Protein AF-A0A532EIV8-F1 (afdb_monomer_lite)

pLDDT: mean 80.34, std 8.06, range [58.91, 91.06]

Structure (mmCIF, N/CA/C/O backbone):
data_AF-A0A532EIV8-F1
#
_entry.id   AF-A0A532EIV8-F1
#
loop_
_atom_site.group_PDB
_atom_site.id
_atom_site.type_symbol
_atom_site.label_atom_id
_atom_site.label_alt_id
_atom_site.label_comp_id
_atom_site.label_asym_id
_atom_site.label_entity_id
_atom_site.label_seq_id
_atom_site.pdbx_PDB_ins_code
_atom_site.Cartn_x
_atom_site.Cartn_y
_atom_site.Cartn_z
_atom_site.occupancy
_atom_site.B_iso_or_equiv
_atom_site.auth_seq_id
_atom_site.auth_comp_id
_atom_site.auth_asym_id
_atom_site.auth_atom_id
_atom_site.pdbx_PDB_model_num
ATOM 1 N N . MET A 1 1 ? 1.977 -0.143 17.476 1.00 82.75 1 MET A N 1
ATOM 2 C CA . MET A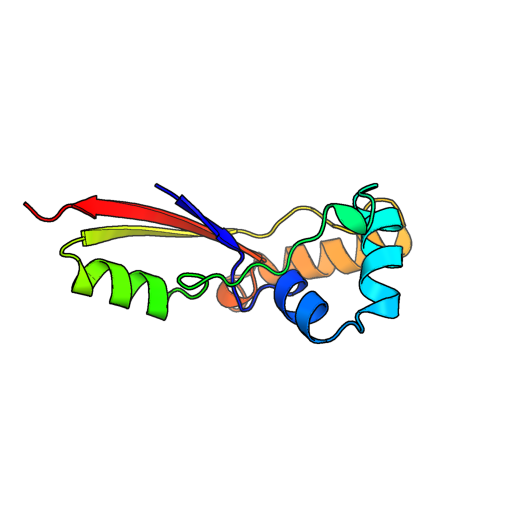 1 1 ? 2.426 0.420 16.185 1.00 82.75 1 MET A CA 1
ATOM 3 C C . MET A 1 1 ? 2.830 -0.739 15.293 1.00 82.75 1 MET A C 1
ATOM 5 O O . MET A 1 1 ? 3.451 -1.660 15.808 1.00 82.75 1 MET A O 1
ATOM 9 N N . PHE A 1 2 ? 2.445 -0.740 14.018 1.00 87.44 2 PHE A N 1
ATOM 10 C CA . PHE A 1 2 ? 2.852 -1.769 13.057 1.00 87.44 2 PHE A CA 1
ATOM 11 C C . PHE A 1 2 ? 3.182 -1.157 11.694 1.00 87.44 2 PHE A C 1
ATOM 13 O O . PHE A 1 2 ? 2.733 -0.057 11.370 1.00 87.44 2 PHE A O 1
ATOM 20 N N . HIS A 1 3 ? 3.972 -1.892 10.915 1.00 87.00 3 HIS A N 1
ATOM 21 C CA . HIS A 1 3 ? 4.355 -1.563 9.548 1.00 87.00 3 HIS A CA 1
ATOM 22 C C . HIS A 1 3 ? 3.813 -2.637 8.604 1.00 87.00 3 HIS A C 1
ATOM 24 O O . HIS A 1 3 ? 3.907 -3.829 8.897 1.00 87.00 3 HIS A O 1
ATOM 30 N N . THR A 1 4 ? 3.219 -2.217 7.495 1.00 85.44 4 THR A N 1
ATOM 31 C CA . THR A 1 4 ? 2.616 -3.110 6.504 1.00 85.44 4 THR A CA 1
ATOM 32 C C . THR A 1 4 ? 2.786 -2.506 5.112 1.00 85.44 4 THR A C 1
ATOM 34 O O . THR A 1 4 ? 2.676 -1.285 4.965 1.00 85.44 4 THR A O 1
ATOM 37 N N . PRO A 1 5 ? 3.052 -3.314 4.076 1.00 84.31 5 PRO A N 1
ATOM 38 C CA . PRO A 1 5 ? 3.056 -2.811 2.715 1.00 84.31 5 PRO A CA 1
ATOM 39 C C . PRO A 1 5 ? 1.645 -2.366 2.322 1.00 84.31 5 PRO A C 1
ATOM 41 O O . PRO A 1 5 ? 0.643 -2.980 2.697 1.00 84.31 5 PRO A O 1
ATOM 44 N N . ASN A 1 6 ? 1.561 -1.295 1.543 1.00 86.25 6 ASN A N 1
ATOM 45 C CA . ASN A 1 6 ? 0.308 -0.804 0.991 1.00 86.25 6 ASN A CA 1
ATOM 46 C C . ASN A 1 6 ? -0.077 -1.624 -0.249 1.00 86.25 6 ASN A C 1
ATOM 48 O O . ASN A 1 6 ? 0.728 -1.808 -1.162 1.00 86.25 6 ASN A O 1
ATOM 52 N N . ALA A 1 7 ? -1.331 -2.067 -0.324 1.00 82.62 7 ALA A N 1
ATOM 53 C CA . ALA A 1 7 ? -1.863 -2.838 -1.445 1.00 82.62 7 ALA A CA 1
ATOM 54 C C . ALA A 1 7 ? -1.793 -2.088 -2.783 1.00 82.62 7 ALA A C 1
ATOM 56 O O . ALA A 1 7 ? -1.694 -2.726 -3.832 1.00 82.62 7 ALA A O 1
ATOM 57 N N . PHE A 1 8 ? -1.858 -0.754 -2.733 1.00 81.75 8 PHE A N 1
ATOM 58 C CA . PHE A 1 8 ? -1.754 0.137 -3.891 1.00 81.75 8 PHE A CA 1
ATOM 59 C C . PHE A 1 8 ? -0.314 0.567 -4.197 1.00 81.75 8 PHE A C 1
ATOM 61 O O . PHE A 1 8 ? -0.077 1.298 -5.156 1.00 81.75 8 PHE A O 1
ATOM 68 N N . GLY A 1 9 ? 0.654 0.121 -3.393 1.00 81.69 9 GLY A N 1
ATOM 69 C CA . GLY A 1 9 ? 2.065 0.347 -3.654 1.00 81.69 9 GLY A CA 1
ATOM 70 C C . GLY A 1 9 ? 2.486 -0.317 -4.960 1.00 81.69 9 GLY A C 1
ATOM 71 O O . GLY A 1 9 ? 2.160 -1.482 -5.202 1.00 81.69 9 GLY A O 1
ATOM 72 N N . TYR A 1 10 ? 3.255 0.397 -5.783 1.00 79.75 10 TYR A N 1
ATOM 73 C CA . TYR A 1 10 ? 3.717 -0.123 -7.074 1.00 79.75 10 TYR A CA 1
ATOM 74 C C . TYR A 1 10 ? 4.456 -1.464 -6.935 1.00 79.75 10 TYR A C 1
ATOM 76 O O . TYR A 1 10 ? 4.257 -2.332 -7.773 1.00 79.75 10 TYR A O 1
ATOM 84 N N . GLY A 1 11 ? 5.213 -1.690 -5.853 1.00 77.00 11 GLY A N 1
ATOM 85 C CA . GLY A 1 11 ? 5.869 -2.977 -5.589 1.00 77.00 11 GLY A CA 1
ATOM 86 C C . GLY A 1 11 ? 4.886 -4.138 -5.376 1.00 77.00 11 GLY A C 1
ATOM 87 O O . GLY A 1 11 ? 5.078 -5.223 -5.921 1.00 77.00 11 GLY A O 1
ATOM 88 N N . VAL A 1 12 ? 3.780 -3.908 -4.656 1.00 78.19 12 VAL A N 1
ATOM 89 C CA . VAL A 1 12 ? 2.734 -4.926 -4.441 1.00 78.19 12 VAL A CA 1
ATOM 90 C C . VAL A 1 12 ? 1.942 -5.177 -5.724 1.00 78.19 12 VAL A C 1
ATOM 92 O O . VAL A 1 12 ? 1.632 -6.325 -6.038 1.00 78.19 12 VAL A O 1
ATOM 95 N N . ILE A 1 13 ? 1.638 -4.126 -6.490 1.00 81.06 13 ILE A N 1
ATOM 96 C CA . ILE A 1 13 ? 0.972 -4.249 -7.794 1.00 81.06 13 ILE A CA 1
ATOM 97 C C . ILE A 1 13 ? 1.868 -5.013 -8.772 1.00 81.06 13 ILE A C 1
ATOM 99 O O . ILE A 1 13 ? 1.420 -5.973 -9.394 1.00 81.06 13 ILE A O 1
ATOM 103 N N . LEU A 1 14 ? 3.144 -4.639 -8.861 1.00 75.88 14 LEU A N 1
ATOM 104 C CA . LEU A 1 14 ? 4.118 -5.285 -9.730 1.00 75.88 14 LEU A CA 1
ATOM 105 C C . LEU A 1 14 ? 4.288 -6.758 -9.343 1.00 75.88 14 LEU A C 1
ATOM 107 O O . LEU A 1 14 ? 4.238 -7.615 -10.212 1.00 75.88 14 LEU A O 1
ATOM 111 N N . SER A 1 15 ? 4.348 -7.082 -8.049 1.00 75.31 15 SER A N 1
ATOM 112 C CA . SER A 1 15 ? 4.367 -8.471 -7.567 1.00 75.31 15 SER A CA 1
ATOM 113 C C . SER A 1 15 ? 3.133 -9.285 -7.988 1.00 75.31 15 SER A C 1
ATOM 115 O O . SER A 1 15 ? 3.239 -10.486 -8.228 1.00 75.31 15 SER A O 1
ATOM 117 N N . LYS A 1 16 ? 1.954 -8.667 -8.131 1.00 76.50 16 LYS A N 1
ATOM 118 C CA . LYS A 1 16 ? 0.750 -9.361 -8.626 1.00 76.50 16 LYS A CA 1
ATOM 119 C C . LYS A 1 16 ? 0.769 -9.592 -10.137 1.00 76.50 16 LYS A C 1
ATOM 121 O O . LYS A 1 16 ? 0.187 -10.569 -10.593 1.00 76.50 16 LYS A O 1
ATOM 126 N N . VAL A 1 17 ? 1.392 -8.692 -10.894 1.00 78.62 17 VAL A N 1
ATOM 127 C CA . VAL A 1 17 ? 1.414 -8.732 -12.367 1.00 78.62 17 VAL A CA 1
ATOM 128 C C . VAL A 1 17 ? 2.59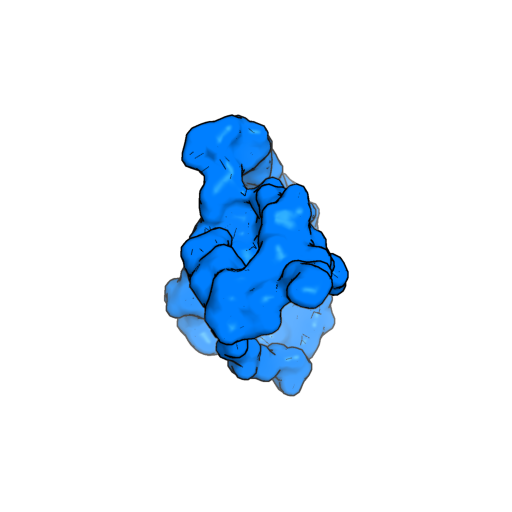1 -9.552 -12.898 1.00 78.62 17 VAL A C 1
ATOM 130 O O . VAL A 1 17 ? 2.469 -10.216 -13.925 1.00 78.62 17 VAL A O 1
ATOM 133 N N . VAL A 1 18 ? 3.736 -9.512 -12.217 1.00 77.56 18 VAL A N 1
ATOM 134 C CA . VAL A 1 18 ? 4.943 -10.219 -12.643 1.00 77.56 18 VAL A CA 1
ATOM 135 C C . VAL A 1 18 ? 4.716 -11.733 -12.530 1.00 77.56 18 VAL A C 1
ATOM 137 O O . VAL A 1 18 ? 4.309 -12.204 -11.468 1.00 77.56 18 VAL A O 1
ATOM 140 N N . PRO A 1 19 ? 4.995 -12.517 -13.584 1.00 76.12 19 PRO A N 1
ATOM 141 C CA . PRO A 1 19 ? 4.872 -13.973 -13.549 1.00 76.12 19 PRO A CA 1
ATOM 142 C C . PRO A 1 19 ? 5.842 -14.628 -12.557 1.00 76.12 19 PRO A C 1
ATOM 144 O O . PRO A 1 19 ? 6.976 -14.173 -12.416 1.00 76.12 19 PRO A O 1
ATOM 147 N N . GLU A 1 20 ? 5.452 -15.746 -11.937 1.00 73.19 20 GLU A N 1
ATOM 148 C CA . GLU A 1 20 ? 6.290 -16.490 -10.974 1.00 73.19 20 GLU A CA 1
ATOM 149 C C . GLU A 1 20 ? 7.696 -16.826 -11.496 1.00 73.19 20 GLU A C 1
ATOM 151 O O . GLU A 1 20 ? 8.671 -16.613 -10.781 1.00 73.19 20 GLU A O 1
ATOM 156 N N . TRP A 1 21 ? 7.826 -17.219 -12.768 1.00 71.69 21 TRP A N 1
ATOM 157 C CA . TRP A 1 21 ? 9.121 -17.535 -13.391 1.00 71.69 21 TRP A CA 1
ATOM 158 C C . TRP A 1 21 ? 10.077 -16.333 -13.499 1.00 71.69 21 TRP A C 1
ATOM 160 O O . TRP A 1 21 ? 11.288 -16.510 -13.648 1.00 71.69 21 TRP A O 1
ATOM 170 N N . LEU A 1 22 ? 9.544 -15.108 -13.454 1.00 73.12 22 LEU A N 1
ATOM 171 C CA . LEU A 1 22 ? 10.318 -13.871 -13.510 1.00 73.12 22 LEU A CA 1
ATOM 172 C C . LEU A 1 22 ? 10.536 -13.275 -12.110 1.00 73.12 22 LEU A C 1
ATOM 174 O O . LEU A 1 22 ? 11.562 -12.633 -11.886 1.00 73.12 22 LEU A O 1
ATOM 178 N N . LYS A 1 23 ? 9.622 -13.526 -11.156 1.00 72.62 23 LYS A N 1
ATOM 179 C CA . LYS A 1 23 ? 9.741 -13.062 -9.762 1.00 72.62 23 LYS A CA 1
ATOM 180 C C . LYS A 1 23 ? 11.041 -13.524 -9.132 1.00 72.62 23 LYS A C 1
ATOM 182 O O . LYS A 1 23 ? 11.770 -12.699 -8.604 1.00 72.62 23 LYS A O 1
ATOM 187 N N . GLY A 1 24 ? 11.354 -14.811 -9.220 1.00 69.06 24 GLY A N 1
ATOM 188 C CA . GLY A 1 24 ? 12.532 -15.352 -8.556 1.00 69.06 24 GLY A CA 1
ATOM 189 C C . GLY A 1 24 ? 13.857 -14.807 -9.085 1.00 69.06 24 GLY A C 1
ATOM 190 O O . GLY A 1 24 ? 14.724 -14.413 -8.306 1.00 69.06 24 GLY A O 1
ATOM 191 N N . LYS A 1 25 ? 13.973 -14.642 -10.410 1.00 72.44 25 LYS A N 1
ATOM 192 C CA . LYS A 1 25 ? 15.132 -13.984 -11.036 1.00 72.44 25 LYS A CA 1
ATOM 193 C C . LYS A 1 25 ? 15.254 -12.513 -10.643 1.00 72.44 25 LYS A C 1
ATOM 195 O O . LYS A 1 25 ? 16.362 -12.048 -10.399 1.00 72.44 25 LYS A O 1
ATOM 200 N N . LEU A 1 26 ? 14.137 -11.785 -10.588 1.00 71.31 26 LEU A N 1
ATOM 201 C CA . LEU A 1 26 ? 14.126 -10.380 -10.178 1.00 71.31 26 LEU A CA 1
ATOM 202 C C . LEU A 1 26 ? 14.458 -10.223 -8.693 1.00 71.31 26 LEU A C 1
ATOM 204 O O . LEU A 1 26 ? 15.250 -9.358 -8.357 1.00 71.31 26 LEU A O 1
ATOM 208 N N . ILE A 1 27 ? 13.921 -11.069 -7.816 1.00 71.12 27 ILE A N 1
ATOM 209 C CA . ILE A 1 27 ? 14.204 -11.031 -6.373 1.00 71.12 27 ILE A CA 1
ATOM 210 C C . ILE A 1 27 ? 15.675 -11.358 -6.108 1.00 71.12 27 ILE A C 1
ATOM 212 O O . ILE A 1 27 ? 16.332 -10.653 -5.344 1.00 71.12 27 ILE A O 1
ATOM 216 N N . TYR A 1 28 ? 16.227 -12.358 -6.799 1.00 70.81 28 TYR A N 1
ATOM 217 C CA . TYR A 1 28 ? 17.651 -12.665 -6.710 1.00 70.81 28 TYR A CA 1
ATOM 218 C C . TYR A 1 28 ? 18.523 -11.503 -7.199 1.00 70.81 28 TYR A C 1
ATOM 220 O O . TYR A 1 28 ? 19.515 -11.166 -6.561 1.00 70.81 28 TYR A O 1
ATOM 228 N N . LEU A 1 29 ? 18.144 -10.856 -8.303 1.00 67.81 29 LEU A N 1
ATOM 229 C CA . LEU A 1 29 ? 18.910 -9.747 -8.870 1.00 67.81 29 LEU A CA 1
ATOM 230 C C . LEU A 1 29 ? 18.798 -8.450 -8.046 1.00 67.81 29 LEU A C 1
ATOM 232 O O . LEU A 1 29 ? 19.774 -7.714 -7.954 1.00 67.81 29 LEU A O 1
ATOM 236 N N . LEU A 1 30 ? 17.622 -8.155 -7.481 1.00 67.44 30 LEU A N 1
ATOM 237 C CA . LEU A 1 30 ? 17.312 -6.876 -6.826 1.00 67.44 30 LEU A CA 1
ATOM 238 C C . LEU A 1 30 ? 17.549 -6.911 -5.314 1.00 67.44 30 LEU A C 1
ATOM 240 O O . LEU A 1 30 ? 18.071 -5.953 -4.753 1.00 67.44 30 LEU A O 1
ATOM 244 N N . GLU A 1 31 ? 17.185 -8.008 -4.650 1.00 66.81 31 GLU A N 1
ATOM 245 C CA . GLU A 1 31 ? 17.332 -8.164 -3.198 1.00 66.81 31 GLU A CA 1
ATOM 246 C C . GLU A 1 31 ? 18.487 -9.101 -2.816 1.00 66.81 31 GLU A C 1
ATOM 248 O O . GLU A 1 31 ? 18.808 -9.219 -1.633 1.00 66.81 31 GLU A O 1
ATOM 253 N N . GLY A 1 32 ? 19.106 -9.799 -3.778 1.00 64.38 32 GLY A N 1
ATOM 254 C CA . GLY A 1 32 ? 20.131 -10.812 -3.492 1.00 64.38 32 GLY A CA 1
ATOM 255 C C . GLY A 1 32 ? 19.581 -12.044 -2.764 1.00 64.38 32 GLY A C 1
ATOM 256 O O . GLY A 1 32 ? 20.354 -12.877 -2.291 1.00 64.38 32 GLY A O 1
ATOM 257 N N . ARG A 1 33 ? 18.252 -12.153 -2.633 1.00 62.06 33 ARG A N 1
ATOM 258 C CA . ARG A 1 33 ? 17.584 -13.226 -1.893 1.00 62.06 33 ARG A CA 1
ATOM 259 C C . ARG A 1 33 ? 17.320 -14.407 -2.806 1.00 62.06 33 ARG A C 1
ATOM 261 O O . ARG A 1 33 ? 16.841 -14.250 -3.928 1.00 62.06 33 ARG A O 1
ATOM 268 N N . ALA A 1 34 ? 17.638 -15.600 -2.320 1.00 62.16 34 ALA A N 1
ATOM 269 C CA . ALA A 1 34 ? 17.351 -16.816 -3.051 1.00 62.16 34 ALA A CA 1
ATOM 270 C C . ALA A 1 34 ? 15.834 -17.051 -3.102 1.00 62.16 34 ALA A C 1
ATOM 272 O O . ALA A 1 34 ? 15.116 -16.824 -2.131 1.00 62.16 34 ALA A O 1
ATOM 273 N N . GLU A 1 35 ? 15.350 -17.527 -4.248 1.00 62.31 35 GLU A N 1
ATOM 274 C CA . GLU A 1 35 ? 13.926 -17.746 -4.536 1.00 62.31 35 GLU A CA 1
ATOM 275 C C . GLU A 1 35 ? 13.226 -18.642 -3.491 1.00 62.31 35 GLU A C 1
ATOM 277 O O . GLU A 1 35 ? 12.031 -18.496 -3.251 1.00 62.31 35 GLU A O 1
ATOM 282 N N . HIS A 1 36 ? 13.979 -19.516 -2.810 1.00 58.91 36 HIS A N 1
ATOM 283 C CA . HIS A 1 36 ? 13.464 -20.429 -1.785 1.00 58.91 36 HIS A CA 1
ATOM 284 C C . HIS A 1 36 ? 13.061 -19.758 -0.461 1.00 58.91 36 HIS A C 1
ATOM 286 O O . HIS A 1 36 ? 12.331 -20.372 0.312 1.00 58.91 36 HIS A O 1
ATOM 292 N N . ASP A 1 37 ? 13.487 -18.518 -0.206 1.00 60.28 37 ASP A N 1
ATOM 293 C CA . ASP A 1 37 ? 13.097 -17.751 0.988 1.00 60.28 37 ASP A CA 1
ATOM 294 C C . ASP A 1 37 ? 11.861 -16.863 0.748 1.00 60.28 37 ASP A C 1
ATOM 296 O O . ASP A 1 37 ? 11.444 -16.089 1.616 1.00 60.28 37 ASP A O 1
ATOM 300 N N . VAL A 1 38 ? 11.262 -16.946 -0.444 1.00 62.75 38 VAL A N 1
ATOM 301 C CA . VAL A 1 38 ? 10.129 -16.111 -0.845 1.00 62.75 38 VAL A CA 1
ATOM 302 C C . VAL A 1 38 ? 8.828 -16.880 -0.645 1.00 62.75 38 VAL A C 1
ATOM 304 O O . VAL A 1 38 ? 8.398 -17.660 -1.492 1.00 62.75 38 VAL A O 1
ATOM 307 N N . PHE A 1 39 ? 8.158 -16.618 0.476 1.00 67.81 39 PHE A N 1
ATOM 308 C CA . PHE A 1 39 ? 6.865 -17.225 0.786 1.00 67.81 39 PHE A CA 1
ATOM 309 C C . PHE A 1 39 ? 5.692 -16.309 0.400 1.00 67.81 39 PHE A C 1
ATOM 311 O O . PHE A 1 39 ? 5.743 -15.093 0.639 1.00 67.81 39 PHE A O 1
ATOM 318 N N . PRO A 1 40 ? 4.591 -16.863 -0.148 1.00 69.06 40 PRO A N 1
ATOM 319 C CA . PRO A 1 40 ? 3.394 -16.086 -0.442 1.00 69.06 40 PRO A CA 1
ATOM 320 C C . PRO A 1 40 ? 2.817 -15.514 0.856 1.00 69.06 40 PRO A C 1
ATOM 322 O O . PRO A 1 40 ? 2.391 -16.244 1.750 1.00 69.06 40 PRO A O 1
ATOM 325 N N . THR A 1 41 ? 2.801 -14.186 0.962 1.00 72.62 41 THR A N 1
ATOM 326 C CA . THR A 1 41 ? 2.331 -13.489 2.163 1.00 72.62 41 THR A CA 1
ATOM 327 C C . THR A 1 41 ? 1.006 -12.787 1.886 1.00 72.62 41 THR A C 1
ATOM 329 O O . THR A 1 41 ? 0.919 -11.876 1.061 1.00 72.62 41 THR A O 1
ATOM 332 N N . HIS A 1 42 ? -0.043 -13.192 2.604 1.00 76.50 42 HIS A N 1
ATOM 333 C CA . HIS A 1 42 ? -1.378 -12.607 2.487 1.00 76.50 42 HIS A CA 1
ATOM 334 C C . HIS A 1 42 ? -1.615 -11.564 3.583 1.00 76.50 42 HIS A C 1
ATOM 336 O O . HIS A 1 42 ? -2.029 -11.883 4.699 1.00 76.50 42 HIS A O 1
ATOM 342 N N . TYR A 1 43 ? -1.383 -10.294 3.256 1.00 78.75 43 TYR A N 1
ATOM 343 C CA . TYR A 1 43 ? -1.677 -9.185 4.161 1.00 78.75 43 TYR A CA 1
ATOM 344 C C . TYR A 1 43 ? -3.188 -8.919 4.230 1.00 78.75 43 TYR A C 1
ATOM 346 O O . TYR A 1 43 ? -3.815 -8.605 3.221 1.00 78.75 43 TYR A O 1
ATOM 354 N N . LYS A 1 44 ? -3.770 -9.009 5.434 1.00 79.25 44 LYS A N 1
ATOM 355 C CA . LYS A 1 44 ? -5.193 -8.698 5.697 1.00 79.25 44 LYS A CA 1
ATOM 356 C C . LYS A 1 44 ? -5.456 -7.219 6.013 1.00 79.25 44 LYS A C 1
ATOM 358 O O . LYS A 1 44 ? -6.602 -6.784 6.008 1.00 79.25 44 LYS A O 1
ATOM 363 N N . ALA A 1 45 ? -4.397 -6.468 6.306 1.00 83.62 45 ALA A N 1
ATOM 364 C CA . ALA A 1 45 ? -4.438 -5.067 6.711 1.00 83.62 45 ALA A CA 1
ATOM 365 C C . ALA A 1 45 ? -3.436 -4.254 5.877 1.00 83.62 45 ALA A C 1
ATOM 367 O O . ALA A 1 45 ? -2.474 -3.706 6.405 1.00 83.62 45 ALA A O 1
ATOM 368 N N . ASN A 1 46 ? -3.609 -4.246 4.556 1.00 84.81 46 ASN A N 1
ATOM 369 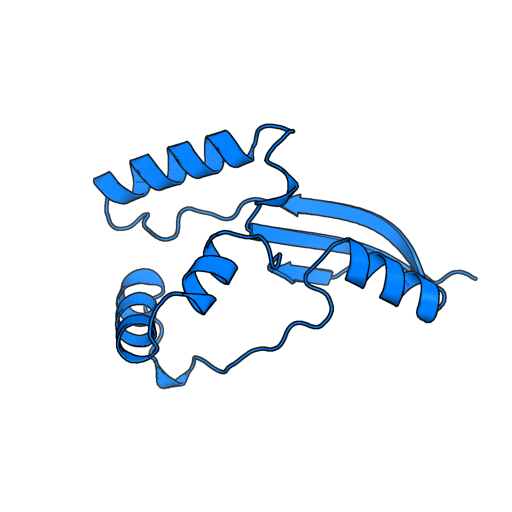C CA . ASN A 1 46 ? -2.730 -3.541 3.613 1.00 84.81 46 ASN A CA 1
ATOM 370 C C . ASN A 1 46 ? -3.415 -2.356 2.917 1.00 84.81 46 ASN A C 1
ATOM 372 O O . ASN A 1 46 ? -2.831 -1.751 2.027 1.00 84.81 46 ASN A O 1
ATOM 376 N N . THR A 1 47 ? -4.635 -1.997 3.320 1.00 85.06 47 THR A N 1
ATOM 377 C CA . THR A 1 47 ? -5.319 -0.775 2.871 1.00 85.06 47 THR A CA 1
ATOM 378 C C . THR A 1 47 ? -5.781 0.047 4.067 1.00 85.06 47 THR A C 1
ATOM 380 O O . THR A 1 47 ? -6.105 -0.504 5.122 1.00 85.06 47 THR A O 1
ATOM 383 N N . GLU A 1 48 ? -5.867 1.367 3.898 1.00 85.88 48 GLU A N 1
ATOM 384 C CA . GLU A 1 48 ? -6.358 2.268 4.948 1.00 85.88 48 GLU A CA 1
ATOM 385 C C . GLU A 1 48 ? -7.763 1.892 5.425 1.00 85.88 48 GLU A C 1
ATOM 387 O O . GLU A 1 48 ? -8.035 1.873 6.625 1.00 85.88 48 GLU A O 1
ATOM 392 N N . ALA A 1 49 ? -8.647 1.544 4.486 1.00 86.56 49 ALA A N 1
ATOM 393 C CA . ALA A 1 49 ? -10.016 1.139 4.782 1.00 86.56 49 ALA A CA 1
ATOM 394 C C . ALA A 1 49 ? -10.058 -0.137 5.636 1.00 86.56 49 ALA A C 1
ATOM 396 O O . ALA A 1 49 ? -10.776 -0.179 6.633 1.00 86.56 49 ALA A O 1
ATOM 397 N N . GLN A 1 50 ? -9.250 -1.152 5.304 1.00 87.62 50 GLN A N 1
ATOM 398 C CA . GLN A 1 50 ? -9.168 -2.383 6.096 1.00 87.62 50 GLN A CA 1
ATOM 399 C C . GLN A 1 50 ? -8.581 -2.137 7.481 1.00 87.62 50 GLN A C 1
ATOM 401 O O . GLN A 1 50 ? -9.095 -2.678 8.455 1.00 87.62 50 GLN A O 1
ATOM 406 N N . VAL A 1 51 ? -7.535 -1.313 7.592 1.00 87.88 51 VAL A N 1
ATOM 407 C CA . VAL A 1 51 ? -6.952 -0.955 8.892 1.00 87.88 51 VAL A CA 1
ATOM 408 C C . VAL A 1 51 ? -7.984 -0.265 9.776 1.00 87.88 51 VAL A C 1
ATOM 410 O O . VAL A 1 51 ? -8.137 -0.647 10.933 1.00 87.88 51 VAL A O 1
ATOM 413 N N . ARG A 1 52 ? -8.725 0.711 9.239 1.00 88.19 52 ARG A N 1
ATOM 414 C CA . ARG A 1 52 ? -9.778 1.417 9.983 1.00 88.19 52 ARG A CA 1
ATOM 415 C C . ARG A 1 52 ? -10.915 0.480 10.388 1.00 88.19 52 ARG A C 1
ATOM 417 O O . ARG A 1 52 ? -11.346 0.529 11.536 1.00 88.19 52 ARG A O 1
ATOM 424 N N . ALA A 1 53 ? -11.355 -0.396 9.485 1.00 89.75 53 ALA A N 1
ATOM 425 C CA . ALA A 1 53 ? -12.395 -1.381 9.770 1.00 89.75 53 ALA A CA 1
ATOM 426 C C . ALA A 1 53 ? -11.961 -2.381 10.856 1.00 89.75 53 ALA A C 1
ATOM 428 O O . ALA A 1 53 ? -12.713 -2.636 11.793 1.00 89.75 53 ALA A O 1
ATOM 429 N N . LEU A 1 54 ? -10.733 -2.905 10.775 1.00 88.94 54 LEU A N 1
ATOM 430 C CA . LEU A 1 54 ? -10.174 -3.820 11.774 1.00 88.94 54 LEU A CA 1
ATOM 431 C C . LEU A 1 54 ? -9.974 -3.140 13.128 1.00 88.94 54 LEU A C 1
ATOM 433 O O . LEU A 1 54 ? -10.257 -3.754 14.155 1.00 88.94 54 LEU A O 1
ATOM 437 N N . ALA A 1 55 ? -9.514 -1.886 13.135 1.00 88.38 55 ALA A N 1
ATOM 438 C CA . ALA A 1 55 ? -9.371 -1.111 14.358 1.00 88.38 55 ALA A CA 1
ATOM 439 C C . ALA A 1 55 ? -10.732 -0.944 15.048 1.00 88.38 55 ALA A C 1
ATOM 441 O O . ALA A 1 55 ? -10.867 -1.331 16.206 1.00 88.38 55 ALA A O 1
ATOM 442 N N . GLN A 1 56 ? -11.763 -0.496 14.322 1.00 89.19 56 GLN A N 1
ATOM 443 C CA . GLN A 1 56 ? -13.106 -0.357 14.891 1.00 89.19 56 GLN A CA 1
ATOM 444 C C . GLN A 1 56 ? -13.693 -1.688 15.371 1.00 89.19 56 GLN A C 1
ATOM 446 O O . GLN A 1 56 ? -14.211 -1.752 16.483 1.00 89.19 56 GLN A O 1
ATOM 451 N N . ALA A 1 57 ? -13.562 -2.760 14.585 1.00 90.31 57 ALA A N 1
ATOM 452 C CA . ALA A 1 57 ? -14.091 -4.076 14.944 1.00 90.31 57 ALA A CA 1
ATOM 453 C C . ALA A 1 57 ? -13.476 -4.658 16.231 1.00 90.31 57 ALA A C 1
ATOM 455 O O . ALA A 1 57 ? -14.091 -5.502 16.874 1.00 90.31 57 ALA A O 1
ATOM 456 N N . ASN A 1 58 ? -12.273 -4.216 16.608 1.00 89.94 58 ASN A N 1
ATOM 457 C CA . ASN A 1 58 ? -11.549 -4.704 17.782 1.00 89.94 58 ASN A CA 1
ATOM 458 C C . ASN A 1 58 ? -11.443 -3.658 18.910 1.00 89.94 58 ASN A C 1
ATOM 460 O O . ASN A 1 58 ? -10.685 -3.865 19.855 1.00 89.94 58 ASN A O 1
ATOM 464 N N . GLY A 1 59 ? -12.169 -2.536 18.823 1.00 89.75 59 GLY A N 1
ATOM 465 C CA . GLY A 1 59 ? -12.147 -1.496 19.858 1.00 89.75 59 GLY A CA 1
ATOM 466 C C . GLY A 1 59 ? -10.828 -0.717 19.930 1.00 89.75 59 GLY A C 1
ATOM 467 O O . GLY A 1 59 ? -10.393 -0.317 21.007 1.00 89.75 59 GLY A O 1
ATOM 468 N N . PHE A 1 60 ? -10.160 -0.515 18.795 1.00 89.62 60 PHE A N 1
ATOM 469 C CA . PHE A 1 60 ? -8.974 0.328 18.682 1.00 89.62 60 PHE A CA 1
ATOM 470 C C . PHE A 1 60 ? -9.287 1.640 17.960 1.00 89.62 60 PHE A C 1
ATOM 472 O O . PHE A 1 60 ? -10.058 1.694 17.003 1.00 89.62 60 PHE A O 1
ATOM 479 N N . GLU A 1 61 ? -8.606 2.696 18.381 1.00 90.69 61 GLU A N 1
ATOM 480 C CA . GLU A 1 61 ? -8.595 4.008 17.750 1.00 90.69 61 GLU A CA 1
ATOM 481 C C . GLU A 1 61 ? -7.321 4.170 16.909 1.00 90.69 61 GLU A C 1
ATOM 483 O O . GLU A 1 61 ? -6.212 3.877 17.369 1.00 90.69 61 GLU A O 1
ATOM 488 N N . VAL A 1 62 ? -7.469 4.638 15.667 1.00 89.94 62 VAL A N 1
ATOM 489 C CA . VAL A 1 62 ? -6.336 4.930 14.778 1.00 89.94 62 VAL A 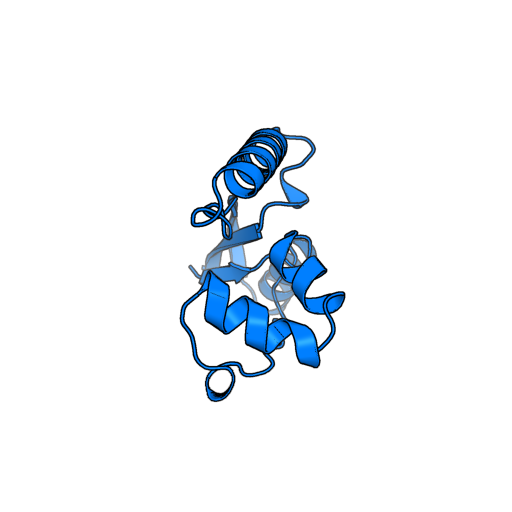CA 1
ATOM 490 C C . VAL A 1 62 ? -5.789 6.310 15.126 1.00 89.94 62 VAL A C 1
ATOM 492 O O . VAL A 1 62 ? -6.373 7.316 14.733 1.00 89.94 62 VAL A O 1
ATOM 495 N N . LEU A 1 63 ? -4.666 6.360 15.844 1.00 90.06 63 LEU A N 1
ATOM 496 C CA . LEU A 1 63 ? -4.003 7.620 16.194 1.00 90.06 63 LEU A CA 1
ATOM 497 C C . LEU A 1 63 ? -3.258 8.219 15.003 1.00 90.06 63 LEU A C 1
ATOM 499 O O . LEU A 1 63 ? -3.249 9.430 14.813 1.00 90.06 63 LEU A O 1
ATOM 503 N N . GLN A 1 64 ? -2.608 7.362 14.217 1.00 89.44 64 GLN A N 1
ATOM 504 C CA . GLN A 1 64 ? -1.757 7.788 13.117 1.00 89.44 64 GLN A CA 1
ATOM 505 C C . GLN A 1 64 ? -1.766 6.736 12.016 1.00 89.44 64 GLN A C 1
ATOM 507 O O . GLN A 1 64 ? -1.673 5.536 12.289 1.00 89.44 64 GLN A O 1
ATOM 512 N N . LEU A 1 65 ? -1.885 7.203 10.778 1.00 89.38 65 LEU A N 1
ATOM 513 C CA . LEU A 1 65 ? -1.763 6.394 9.578 1.00 89.38 65 LEU A CA 1
ATOM 514 C C . LEU A 1 65 ? -0.943 7.196 8.574 1.00 89.38 65 LEU A C 1
ATOM 516 O O . LEU A 1 65 ? -1.439 8.151 7.977 1.00 89.38 65 LEU A O 1
ATOM 520 N N . ASP A 1 66 ? 0.306 6.783 8.391 1.00 87.94 66 ASP A N 1
ATOM 521 C CA . ASP A 1 66 ? 1.219 7.401 7.443 1.00 87.94 66 ASP A CA 1
ATOM 522 C C . ASP A 1 66 ? 1.556 6.451 6.310 1.00 87.94 66 ASP A C 1
ATOM 524 O O . ASP A 1 66 ? 1.988 5.318 6.517 1.00 87.94 66 ASP A O 1
ATOM 528 N N . LEU A 1 67 ? 1.385 6.956 5.095 1.00 87.00 67 LEU A N 1
ATOM 529 C CA . LEU A 1 67 ? 1.798 6.296 3.872 1.00 87.00 67 LEU A CA 1
ATOM 530 C C . LEU A 1 67 ? 3.179 6.821 3.484 1.00 87.00 67 LEU A C 1
ATOM 532 O O . LEU A 1 67 ? 3.364 8.032 3.315 1.00 87.00 67 LEU A O 1
ATOM 536 N N . LEU A 1 68 ? 4.142 5.918 3.332 1.00 86.19 68 LEU A N 1
ATOM 537 C CA . LEU A 1 68 ? 5.547 6.216 3.074 1.00 86.19 68 LEU A CA 1
ATOM 538 C C . LEU A 1 68 ? 6.000 5.556 1.776 1.00 86.19 68 LEU A C 1
ATOM 540 O O . LEU A 1 68 ? 5.642 4.413 1.486 1.00 86.19 68 LEU A O 1
ATOM 544 N N . ALA A 1 69 ? 6.774 6.287 0.977 1.00 84.38 69 ALA A N 1
ATOM 545 C CA . ALA A 1 69 ? 7.474 5.676 -0.143 1.00 84.38 69 ALA A CA 1
ATOM 546 C C . ALA A 1 69 ? 8.732 4.968 0.377 1.00 84.38 69 ALA A C 1
ATOM 548 O O . ALA A 1 69 ? 9.335 5.406 1.354 1.00 84.38 69 ALA A O 1
ATOM 549 N N . THR A 1 70 ? 9.094 3.875 -0.279 1.00 79.19 70 THR A N 1
ATOM 550 C CA . THR A 1 70 ? 10.318 3.112 -0.019 1.00 79.19 70 THR A CA 1
ATOM 551 C C . THR A 1 70 ? 11.458 3.606 -0.902 1.00 79.19 70 THR A C 1
ATOM 553 O O . THR A 1 70 ? 11.218 4.328 -1.875 1.00 79.19 70 THR A O 1
ATOM 556 N N . ASP A 1 71 ? 12.673 3.182 -0.573 1.00 76.25 71 ASP A N 1
ATOM 557 C CA . ASP A 1 71 ? 13.853 3.338 -1.417 1.00 76.25 71 ASP A CA 1
ATOM 558 C C . ASP A 1 71 ? 13.675 2.713 -2.807 1.00 76.25 71 ASP A C 1
ATOM 560 O O . ASP A 1 71 ? 12.839 1.833 -3.019 1.00 76.25 71 ASP A O 1
ATOM 564 N N . ALA A 1 72 ? 14.481 3.188 -3.756 1.00 76.00 72 ALA A N 1
ATOM 565 C CA . ALA A 1 72 ? 14.480 2.697 -5.125 1.00 76.00 72 ALA A CA 1
ATOM 566 C C . ALA A 1 72 ? 14.990 1.245 -5.184 1.00 76.00 72 ALA A C 1
ATOM 568 O O . ALA A 1 72 ? 16.148 0.972 -4.860 1.00 76.00 72 ALA A O 1
ATOM 569 N N . ILE A 1 73 ? 14.134 0.320 -5.620 1.00 73.94 73 ILE A N 1
ATOM 570 C CA . ILE A 1 73 ? 14.427 -1.112 -5.759 1.00 73.94 73 ILE A CA 1
ATOM 571 C C . ILE A 1 73 ? 15.492 -1.338 -6.844 1.00 73.94 73 ILE A C 1
ATOM 573 O O . ILE A 1 73 ? 16.342 -2.218 -6.727 1.00 73.94 73 ILE A O 1
ATOM 577 N N . PHE A 1 74 ? 15.497 -0.512 -7.889 1.00 74.12 74 PHE A N 1
ATOM 578 C CA . PHE A 1 74 ? 16.423 -0.599 -9.015 1.00 74.12 74 PHE A CA 1
ATOM 579 C C . PHE A 1 74 ? 17.662 0.286 -8.850 1.00 74.12 74 PHE A C 1
ATOM 581 O O . PHE A 1 74 ? 18.302 0.626 -9.845 1.00 74.12 74 PHE A O 1
ATOM 588 N N . ALA A 1 75 ? 18.049 0.635 -7.618 1.00 76.75 75 ALA A N 1
ATOM 589 C CA . ALA A 1 75 ? 19.236 1.451 -7.346 1.00 76.75 75 ALA A CA 1
ATOM 590 C C . ALA A 1 75 ? 20.530 0.894 -7.982 1.00 76.75 75 ALA A C 1
ATOM 592 O O . ALA A 1 75 ? 21.421 1.666 -8.333 1.00 76.75 75 ALA A O 1
ATOM 593 N N . MET A 1 76 ? 20.622 -0.427 -8.190 1.00 77.19 76 MET A N 1
ATOM 594 C CA . MET A 1 76 ? 21.757 -1.073 -8.868 1.00 77.19 76 MET A CA 1
ATOM 595 C C . MET A 1 76 ? 21.848 -0.768 -10.374 1.00 77.19 76 MET A C 1
ATOM 597 O O . MET A 1 76 ? 22.909 -0.944 -10.969 1.00 77.19 76 MET A O 1
ATOM 601 N N . LEU A 1 77 ? 20.758 -0.320 -11.006 1.00 79.38 77 LEU A N 1
ATOM 602 C CA . LEU A 1 77 ? 20.685 -0.008 -12.433 1.00 79.38 77 LEU A CA 1
ATOM 603 C C . LEU A 1 77 ? 20.468 1.503 -12.615 1.00 79.38 77 LEU A C 1
ATOM 605 O O . LEU A 1 77 ? 19.323 1.951 -12.594 1.00 79.38 77 LEU A O 1
ATOM 609 N N . PRO A 1 78 ? 21.524 2.302 -12.872 1.00 80.75 78 PRO A N 1
ATOM 610 C CA . PRO A 1 78 ? 21.448 3.766 -12.902 1.00 80.75 78 PRO A CA 1
ATOM 611 C C . PRO A 1 78 ? 20.318 4.370 -13.760 1.00 80.75 78 PRO A C 1
ATOM 613 O O . PRO A 1 78 ? 19.651 5.290 -13.280 1.00 80.75 78 PRO A O 1
ATOM 616 N N . PRO A 1 79 ? 20.036 3.890 -14.993 1.00 84.62 79 PRO A N 1
ATOM 617 C CA . PRO A 1 79 ? 18.952 4.463 -15.791 1.00 84.62 79 PRO A CA 1
ATOM 618 C C . PRO A 1 79 ? 17.562 4.128 -15.230 1.00 84.62 79 PRO A C 1
ATOM 620 O O . PRO A 1 79 ? 16.671 4.975 -15.277 1.00 84.62 79 PRO A O 1
ATOM 623 N N . LEU A 1 80 ? 17.369 2.930 -14.664 1.00 82.12 80 LEU A N 1
ATOM 624 C CA . LEU A 1 80 ? 16.109 2.568 -14.009 1.00 82.12 80 LEU A CA 1
ATOM 625 C C . LEU A 1 80 ? 15.948 3.297 -12.673 1.00 82.12 80 LEU A C 1
ATOM 627 O O . LEU A 1 80 ? 14.858 3.781 -12.383 1.00 82.12 80 LEU A O 1
ATOM 631 N N . ALA A 1 81 ? 17.027 3.432 -11.900 1.00 84.50 81 ALA A N 1
ATOM 632 C CA . ALA A 1 81 ? 17.038 4.169 -10.644 1.00 84.50 81 ALA A CA 1
ATOM 633 C C . ALA A 1 81 ? 16.569 5.616 -10.844 1.00 84.50 81 ALA A C 1
ATOM 635 O O . ALA A 1 81 ? 15.766 6.113 -10.064 1.00 84.50 81 ALA A O 1
ATOM 636 N N . ALA A 1 82 ? 17.005 6.289 -11.915 1.00 86.56 82 ALA A N 1
ATOM 637 C CA . ALA A 1 82 ? 16.549 7.644 -12.223 1.00 86.56 82 ALA A CA 1
ATOM 638 C C . ALA A 1 82 ? 15.032 7.710 -12.484 1.00 86.56 82 ALA A C 1
ATOM 640 O O . ALA A 1 82 ? 14.356 8.596 -11.960 1.00 86.56 82 ALA A O 1
ATOM 641 N N . LEU A 1 83 ? 14.484 6.759 -13.251 1.00 85.88 83 LEU A N 1
ATOM 642 C CA . LEU A 1 83 ? 13.042 6.669 -13.507 1.00 85.88 83 LEU A CA 1
ATOM 643 C C . LEU A 1 83 ? 12.255 6.380 -12.224 1.00 85.88 83 LEU A C 1
ATOM 645 O O . LEU A 1 83 ? 11.229 7.009 -11.969 1.00 85.88 83 LEU A O 1
ATOM 649 N N . GLU A 1 84 ? 12.753 5.468 -11.395 1.00 84.06 84 GLU A N 1
ATOM 650 C CA . GLU A 1 84 ? 12.128 5.116 -10.124 1.00 84.06 84 GLU A CA 1
ATOM 651 C C . GLU A 1 84 ? 12.186 6.272 -9.121 1.00 84.06 84 GLU A C 1
ATOM 653 O O . GLU A 1 84 ? 11.198 6.555 -8.453 1.00 84.06 84 GLU A O 1
ATOM 658 N N . LEU A 1 85 ? 13.290 7.017 -9.063 1.00 86.12 85 LEU A N 1
ATOM 659 C CA . LEU A 1 85 ? 13.406 8.212 -8.228 1.00 86.12 85 LEU A CA 1
ATOM 660 C C . LEU A 1 85 ? 12.465 9.329 -8.690 1.00 86.12 85 LEU A C 1
ATOM 662 O O . LEU A 1 85 ? 11.869 10.006 -7.851 1.00 86.12 85 LEU A O 1
ATOM 666 N N . LEU A 1 86 ? 12.283 9.515 -10.002 1.00 86.69 86 LEU A N 1
ATOM 667 C CA . LEU A 1 86 ? 11.266 10.428 -10.536 1.00 86.69 86 LEU A CA 1
ATOM 668 C C . LEU A 1 86 ? 9.857 9.981 -10.134 1.00 86.69 86 LEU A C 1
ATOM 670 O O . LEU A 1 86 ? 9.044 10.813 -9.726 1.00 86.69 86 LEU A O 1
ATOM 674 N N . TRP A 1 87 ? 9.586 8.676 -10.180 1.00 84.44 87 TRP A N 1
ATOM 675 C CA . TRP A 1 87 ? 8.325 8.104 -9.720 1.00 84.44 87 TRP A CA 1
ATOM 676 C C . TRP A 1 87 ? 8.110 8.321 -8.218 1.00 84.44 87 TRP A C 1
ATOM 678 O O . TRP A 1 87 ? 7.072 8.839 -7.815 1.00 84.44 87 TRP A O 1
ATOM 688 N N . ILE A 1 88 ? 9.105 8.028 -7.377 1.00 85.31 88 ILE A N 1
ATOM 689 C CA . ILE A 1 88 ? 9.066 8.281 -5.928 1.00 85.31 88 ILE A CA 1
ATOM 690 C C . ILE A 1 88 ? 8.829 9.768 -5.656 1.00 85.31 88 ILE A C 1
ATOM 692 O O . ILE A 1 88 ? 7.993 10.122 -4.825 1.00 85.31 88 ILE A O 1
ATOM 696 N N . ARG A 1 89 ? 9.503 10.659 -6.389 1.00 85.38 89 ARG A N 1
ATOM 697 C CA . ARG A 1 89 ? 9.305 12.106 -6.269 1.00 85.38 89 ARG A CA 1
ATOM 698 C C . ARG A 1 89 ? 7.877 12.520 -6.632 1.00 85.38 89 ARG A C 1
ATOM 700 O O . ARG A 1 89 ? 7.319 13.387 -5.962 1.00 85.38 89 ARG A O 1
ATOM 707 N N . LEU A 1 90 ? 7.262 11.881 -7.626 1.00 84.62 90 LEU A N 1
ATOM 708 C CA . LEU A 1 90 ? 5.850 12.077 -7.955 1.00 84.62 90 LEU A CA 1
ATOM 709 C C . LEU A 1 90 ? 4.934 11.569 -6.826 1.00 84.62 90 LEU A C 1
ATOM 711 O O . LEU A 1 90 ? 4.019 12.282 -6.421 1.00 84.62 90 LEU A O 1
ATOM 715 N N . LEU A 1 91 ? 5.219 10.400 -6.243 1.00 82.88 91 LEU A N 1
ATOM 716 C CA . LEU A 1 91 ? 4.494 9.834 -5.091 1.00 82.88 91 LEU A CA 1
ATOM 717 C C . LEU A 1 91 ? 4.607 10.681 -3.809 1.00 82.88 91 LEU A C 1
ATOM 719 O O . LEU A 1 91 ? 3.763 10.589 -2.908 1.00 82.88 91 LEU A O 1
ATOM 723 N N . MET A 1 92 ? 5.647 11.512 -3.700 1.00 82.25 92 MET A N 1
ATOM 724 C CA . MET A 1 92 ? 5.787 12.466 -2.598 1.00 82.25 92 MET A CA 1
ATOM 725 C C . MET A 1 92 ? 4.780 13.615 -2.685 1.00 82.25 92 MET A C 1
ATOM 727 O O . MET A 1 92 ? 4.479 14.229 -1.660 1.00 82.25 92 MET A O 1
ATOM 731 N N . THR A 1 93 ? 4.190 13.870 -3.855 1.00 83.00 93 THR A N 1
ATOM 732 C CA . THR A 1 93 ? 3.095 14.837 -3.981 1.00 83.00 93 THR A CA 1
ATOM 733 C C . THR A 1 93 ? 1.810 14.308 -3.324 1.00 83.00 93 THR A C 1
ATOM 735 O O . THR A 1 93 ? 1.548 13.106 -3.291 1.00 83.00 93 THR A O 1
ATOM 738 N N . GLN A 1 94 ? 0.990 15.211 -2.774 1.00 76.75 94 GLN A N 1
ATOM 739 C CA . GLN A 1 94 ? -0.244 14.850 -2.061 1.00 76.75 94 GLN A CA 1
ATOM 740 C C . GLN A 1 94 ? -1.249 13.988 -2.854 1.00 76.75 94 GLN A C 1
ATOM 742 O O . GLN A 1 94 ? -1.771 13.046 -2.256 1.00 76.75 94 GLN A O 1
ATOM 747 N N . PRO A 1 95 ? -1.526 14.220 -4.157 1.00 78.06 95 PRO A N 1
ATOM 748 C CA . PRO A 1 95 ? -2.539 13.433 -4.869 1.00 78.06 95 PRO A CA 1
ATOM 749 C C . PRO A 1 95 ? -2.164 11.954 -5.028 1.00 78.06 95 PRO A C 1
ATOM 751 O O . PRO A 1 95 ? -3.047 11.109 -5.143 1.00 78.06 95 PRO A O 1
ATOM 754 N N . PHE A 1 96 ? -0.871 11.619 -4.987 1.00 75.88 96 PHE A N 1
ATOM 755 C CA . PHE A 1 96 ? -0.383 10.248 -5.156 1.00 75.88 96 PHE A CA 1
ATOM 756 C C . PHE A 1 96 ? 0.051 9.591 -3.841 1.00 75.88 96 PHE A C 1
ATOM 758 O O . PHE A 1 96 ? 0.662 8.520 -3.853 1.00 75.88 96 PHE A O 1
ATOM 765 N N . ARG A 1 97 ? -0.308 10.180 -2.691 1.00 79.75 97 ARG A N 1
ATOM 766 C CA . ARG A 1 97 ? -0.006 9.620 -1.365 1.00 79.75 97 ARG A CA 1
ATOM 767 C C . ARG A 1 97 ? -0.518 8.181 -1.218 1.00 79.75 97 ARG A C 1
ATOM 769 O O . ARG A 1 97 ? 0.182 7.352 -0.644 1.00 79.75 97 ARG A O 1
ATOM 776 N N . ASN A 1 98 ? -1.670 7.863 -1.809 1.00 80.62 98 ASN A N 1
ATOM 777 C CA . ASN A 1 98 ? -2.285 6.531 -1.752 1.00 80.62 98 ASN A CA 1
ATOM 778 C C . ASN A 1 98 ? -1.497 5.448 -2.503 1.00 80.62 98 ASN A C 1
ATOM 780 O O . ASN A 1 98 ? -1.725 4.271 -2.254 1.00 80.62 98 ASN A O 1
ATOM 784 N N . LEU A 1 99 ? -0.584 5.819 -3.407 1.00 80.94 99 LEU A N 1
ATOM 785 C CA . LEU A 1 99 ? 0.245 4.892 -4.193 1.00 80.94 99 LEU A CA 1
ATOM 786 C C . LEU A 1 99 ? 1.625 4.644 -3.562 1.00 80.94 99 LEU A C 1
ATOM 788 O O . LEU A 1 99 ? 2.455 3.914 -4.110 1.00 80.94 99 LEU A O 1
ATOM 792 N N . ARG A 1 100 ? 1.896 5.265 -2.411 1.00 85.12 100 ARG A N 1
ATOM 793 C CA . ARG A 1 100 ? 3.118 5.026 -1.641 1.00 85.12 100 ARG A CA 1
ATOM 794 C C . ARG A 1 100 ? 3.169 3.572 -1.176 1.00 85.12 100 ARG A C 1
ATOM 796 O O . ARG A 1 100 ? 2.137 2.949 -0.948 1.00 85.12 100 ARG A O 1
ATOM 803 N N . THR A 1 101 ? 4.367 3.016 -1.070 1.00 83.44 101 THR A N 1
ATOM 804 C CA . THR A 1 101 ? 4.576 1.566 -0.956 1.00 83.44 101 THR A CA 1
ATOM 805 C C . THR A 1 101 ? 4.317 0.987 0.422 1.00 83.44 101 THR A C 1
ATOM 807 O O . THR A 1 101 ? 3.955 -0.182 0.515 1.00 83.44 101 THR A O 1
ATOM 810 N N . ASN A 1 102 ? 4.464 1.781 1.474 1.00 85.12 102 ASN A N 1
ATOM 811 C CA . ASN A 1 102 ? 4.407 1.317 2.850 1.00 85.12 102 ASN A CA 1
ATOM 812 C C . ASN A 1 102 ? 3.414 2.124 3.675 1.00 85.12 102 ASN A C 1
ATOM 814 O O . ASN A 1 102 ? 3.139 3.287 3.385 1.00 85.12 102 ASN A O 1
ATOM 818 N N . MET A 1 103 ? 2.901 1.499 4.726 1.00 88.31 103 MET A N 1
ATOM 819 C CA . MET A 1 103 ? 1.995 2.106 5.682 1.00 88.31 103 MET A CA 1
ATOM 820 C C . MET A 1 103 ? 2.497 1.843 7.101 1.00 88.31 103 MET A C 1
ATOM 822 O O . MET A 1 103 ? 2.747 0.700 7.492 1.00 88.31 103 MET A O 1
ATOM 826 N N . ILE A 1 104 ? 2.623 2.913 7.877 1.00 90.06 104 ILE A N 1
ATOM 827 C CA . ILE A 1 104 ? 2.900 2.869 9.308 1.00 90.06 104 ILE A CA 1
ATOM 828 C C . ILE A 1 104 ? 1.630 3.273 10.041 1.00 90.06 104 ILE A C 1
ATOM 830 O O . ILE A 1 104 ? 1.05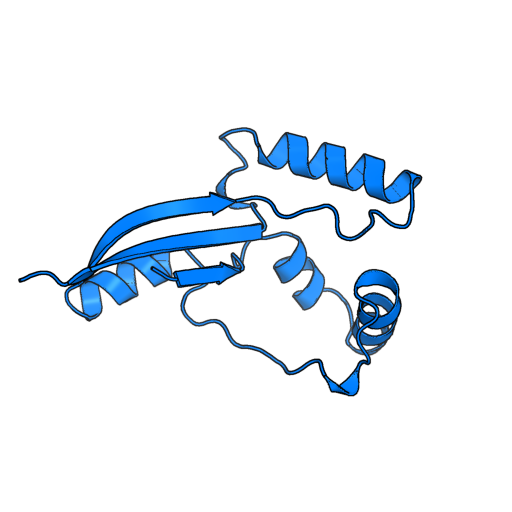8 4.331 9.783 1.00 90.06 104 ILE A O 1
ATOM 834 N N . VAL A 1 105 ? 1.192 2.418 10.963 1.00 90.06 105 VAL A N 1
ATOM 835 C CA . VAL A 1 105 ? -0.052 2.615 11.706 1.00 90.06 105 VAL A CA 1
ATOM 836 C C . VAL A 1 105 ? 0.214 2.572 13.205 1.00 90.06 105 VAL A C 1
ATOM 838 O O . VAL A 1 105 ? 0.783 1.611 13.737 1.00 90.06 105 VAL A O 1
ATOM 841 N N . ALA A 1 106 ? -0.259 3.595 13.912 1.00 90.94 106 ALA A N 1
ATOM 8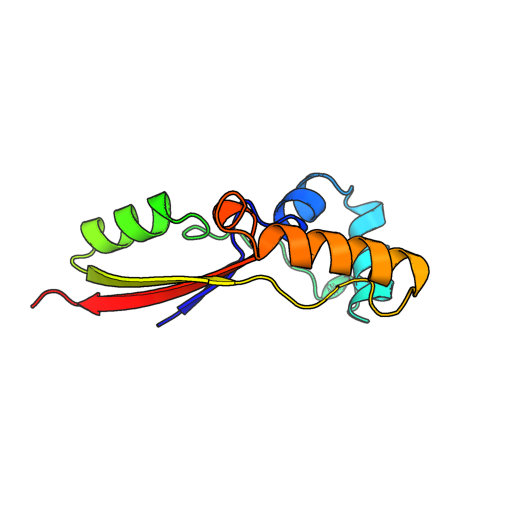42 C CA . ALA A 1 106 ? -0.340 3.615 15.365 1.00 90.94 106 ALA A CA 1
ATOM 843 C C . ALA A 1 106 ? -1.802 3.461 15.800 1.00 90.94 106 ALA A C 1
ATOM 845 O O . ALA A 1 106 ? -2.657 4.281 15.465 1.00 90.94 106 ALA A O 1
ATOM 846 N N . LEU A 1 107 ? -2.076 2.396 16.554 1.00 89.94 107 LEU A N 1
ATOM 847 C CA . LEU A 1 107 ? -3.378 2.121 17.155 1.00 89.94 107 LEU A CA 1
ATOM 848 C C . LEU A 1 107 ? -3.287 2.285 18.671 1.00 89.94 107 LEU A C 1
ATOM 850 O O . LEU A 1 107 ? -2.297 1.864 19.276 1.00 89.94 107 LEU A O 1
ATOM 854 N N . ARG A 1 108 ? -4.339 2.836 19.273 1.00 91.06 108 ARG A N 1
ATOM 855 C CA . ARG A 1 108 ? -4.550 2.887 20.722 1.00 91.06 108 ARG A CA 1
ATOM 856 C C . ARG A 1 108 ? -5.761 2.042 21.076 1.00 91.06 108 ARG A C 1
ATOM 858 O O . ARG A 1 108 ? -6.773 2.111 20.391 1.00 91.06 108 ARG A O 1
ATOM 865 N N . LYS A 1 109 ? -5.668 1.241 22.134 1.00 87.31 109 LYS A N 1
ATOM 866 C CA . LYS A 1 109 ? -6.828 0.513 22.655 1.00 87.31 109 LYS A CA 1
ATOM 867 C C . LYS A 1 109 ? -7.816 1.529 23.239 1.00 87.31 109 LYS A C 1
ATOM 869 O O . LYS A 1 109 ? -7.404 2.333 24.075 1.00 87.31 109 LYS A O 1
ATOM 874 N N . ALA A 1 110 ? -9.065 1.528 22.774 1.00 77.06 110 ALA A N 1
ATOM 875 C CA . ALA A 1 110 ? -10.121 2.299 23.420 1.00 77.06 110 ALA A CA 1
ATOM 876 C C . ALA A 1 110 ? -10.370 1.683 24.807 1.00 77.06 110 ALA A C 1
ATOM 878 O O . ALA A 1 110 ? -10.342 0.458 24.942 1.00 77.06 110 ALA A O 1
ATOM 879 N N . ALA A 1 111 ? -10.468 2.540 25.825 1.00 65.81 111 ALA A N 1
ATOM 880 C CA . ALA A 1 111 ? -10.556 2.146 27.231 1.00 65.81 111 ALA A CA 1
ATOM 881 C C . ALA A 1 111 ? -11.746 1.218 27.509 1.00 65.81 111 ALA A C 1
ATOM 883 O O . ALA A 1 111 ? -12.827 1.470 26.929 1.00 65.81 111 ALA A O 1
#

Foldseek 3Di:
DDKDWACLAPVNVCVVVDDLVVVQVLCCVQVVDHSVVDDDDDDQQRHPVSVVVVCVVQQKDWPDKFFAADQDSVPVPVVSNVVVVVVNVVCPDPVNSSRHTMIDTDIDHHD

Secondary structure (DSSP, 8-state):
-EEEE-TTSHHHHHHHHS-HHHHHHHHHHHH---GGG------SS-SHHHHHHHHHHTTEEEEEEEEEPPPPTTTTSHHHHHHHHHHHHHHTSGGGGGG-SEEEEEEEE--

Radius of gyration: 16.02 Å; chains: 1; bounding box: 36×35×43 Å

Sequence (111 aa):
MFHTPNAFGYGVILSKVVPEWLKGKLIYLLEGRAEHDVFPTHYKANTEAQVRALAQANGFEVLQLDLLATDAIFAMLPPLAALELLWIRLLMTQPFRNLRTNMIVALRKAA